Protein AF-A0A9Q0RF41-F1 (afdb_monomer_lite)

pLDDT: mean 91.47, std 9.86, range [42.56, 98.5]

Structure (mmCIF, N/CA/C/O backbone):
data_AF-A0A9Q0RF41-F1
#
_entry.id   AF-A0A9Q0RF41-F1
#
loop_
_atom_site.group_PDB
_atom_site.id
_atom_site.type_symbol
_atom_site.label_atom_id
_atom_site.label_alt_id
_atom_site.label_comp_id
_atom_site.label_asym_id
_atom_site.label_entity_id
_atom_site.label_seq_id
_atom_site.pdbx_PDB_ins_code
_atom_site.Cartn_x
_atom_site.Cartn_y
_atom_site.Cartn_z
_atom_site.occupancy
_atom_site.B_iso_or_equiv
_atom_site.auth_seq_id
_atom_site.auth_comp_id
_atom_site.auth_asym_id
_atom_site.auth_atom_id
_atom_site.pdbx_PDB_model_num
ATOM 1 N N . MET A 1 1 ? -9.495 11.364 9.165 1.00 66.75 1 MET A N 1
ATOM 2 C CA . MET A 1 1 ? -10.888 11.545 9.624 1.00 66.75 1 MET A CA 1
ATOM 3 C C . MET A 1 1 ? -11.737 10.503 8.918 1.00 66.75 1 MET A C 1
ATOM 5 O O . MET A 1 1 ? -11.556 10.341 7.718 1.00 66.75 1 MET A O 1
ATOM 9 N N . ILE A 1 2 ? -12.581 9.771 9.641 1.00 74.50 2 ILE A N 1
ATOM 10 C CA . ILE A 1 2 ? -13.512 8.779 9.086 1.00 74.50 2 ILE A CA 1
ATOM 11 C C . ILE A 1 2 ? -14.929 9.280 9.366 1.00 74.50 2 ILE A C 1
ATOM 13 O O . ILE A 1 2 ? -15.240 9.629 10.507 1.00 74.50 2 ILE A O 1
ATOM 17 N N . HIS A 1 3 ? -15.766 9.313 8.332 1.00 69.69 3 HIS A N 1
ATOM 18 C CA . HIS A 1 3 ? -17.162 9.737 8.411 1.00 69.69 3 HIS A CA 1
ATOM 19 C C . HIS A 1 3 ? -18.091 8.620 7.941 1.00 69.69 3 HIS A C 1
ATOM 21 O O . HIS A 1 3 ? -17.742 7.843 7.050 1.00 69.69 3 HIS A O 1
ATOM 27 N N . SER A 1 4 ? -19.292 8.568 8.512 1.00 72.88 4 SER A N 1
ATOM 28 C CA . SER A 1 4 ? -20.389 7.772 7.963 1.00 72.88 4 SER A CA 1
ATOM 29 C C . SER A 1 4 ? -20.835 8.364 6.626 1.00 72.88 4 SER A C 1
ATOM 31 O O . SER A 1 4 ? -21.207 9.532 6.562 1.00 72.88 4 SER A O 1
ATOM 33 N N . LEU A 1 5 ? -20.866 7.560 5.559 1.00 67.19 5 LEU A N 1
ATOM 34 C CA . LEU A 1 5 ? -21.381 8.010 4.257 1.00 67.19 5 LEU A CA 1
ATOM 35 C C . LEU A 1 5 ? -22.890 8.303 4.281 1.00 67.1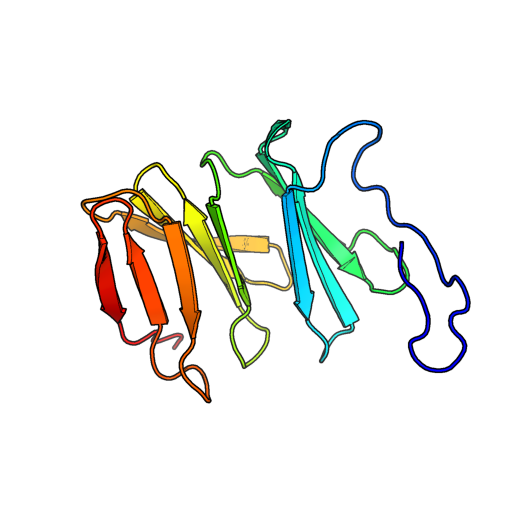9 5 LEU A C 1
ATOM 37 O O . LEU A 1 5 ? -23.371 9.074 3.460 1.00 67.19 5 LEU A O 1
ATOM 41 N N . LYS A 1 6 ? -23.644 7.689 5.206 1.00 71.69 6 LYS A N 1
ATOM 42 C CA . LYS A 1 6 ? -25.105 7.848 5.289 1.00 71.69 6 LYS A CA 1
ATOM 43 C C . LYS A 1 6 ? -25.530 9.078 6.083 1.00 71.69 6 LYS A C 1
ATOM 45 O O . LYS A 1 6 ? -26.496 9.727 5.705 1.00 71.69 6 LYS A O 1
ATOM 50 N N . SER A 1 7 ? -24.844 9.366 7.187 1.00 78.94 7 SER A N 1
ATOM 51 C CA . SER A 1 7 ? -25.209 10.462 8.096 1.00 78.94 7 SER A CA 1
ATOM 52 C C . SER A 1 7 ? -24.261 11.659 8.011 1.00 78.94 7 SER A C 1
ATOM 54 O O . SER A 1 7 ? -24.578 12.721 8.532 1.00 78.94 7 SER A O 1
ATOM 56 N N . GLY A 1 8 ? -23.089 11.510 7.382 1.00 80.81 8 GLY A N 1
ATOM 57 C CA . GLY A 1 8 ? -22.018 12.513 7.413 1.00 80.81 8 GLY A CA 1
ATOM 58 C C . GLY A 1 8 ? -21.350 12.649 8.786 1.00 80.81 8 GLY A C 1
ATOM 59 O O . GLY A 1 8 ? -20.401 13.421 8.945 1.00 80.81 8 GLY A O 1
ATOM 60 N N . GLU A 1 9 ? -21.816 11.890 9.780 1.00 88.50 9 GLU A N 1
ATOM 61 C CA . GLU A 1 9 ? -21.336 11.984 11.148 1.00 88.50 9 GLU A CA 1
ATOM 62 C C . GLU A 1 9 ? -19.864 11.613 11.221 1.00 88.50 9 GLU A C 1
ATOM 64 O O . GLU A 1 9 ? -19.405 10.614 10.654 1.00 88.50 9 GLU A O 1
ATOM 69 N N . TYR A 1 10 ? -19.131 12.450 11.945 1.00 86.81 10 TYR A N 1
ATOM 70 C CA . TYR A 1 10 ? -17.778 12.145 12.348 1.00 86.81 10 TYR A CA 1
ATOM 71 C C . TYR A 1 10 ? -17.789 10.898 13.230 1.00 86.81 10 TYR A C 1
ATOM 73 O O . TYR A 1 10 ? -18.450 10.870 14.266 1.00 86.81 10 TYR A O 1
ATOM 81 N N . LEU A 1 11 ? -17.026 9.886 12.827 1.00 84.88 11 LEU A N 1
ATOM 82 C CA . LEU A 1 11 ? -16.825 8.694 13.641 1.00 84.88 11 LEU A CA 1
ATOM 83 C C . LEU A 1 11 ? -15.580 8.862 14.506 1.00 84.88 11 LEU A C 1
ATOM 85 O O . LEU A 1 11 ? -15.649 8.776 15.730 1.00 84.88 11 LEU A O 1
ATOM 89 N N . ARG A 1 12 ? -14.425 9.081 13.862 1.00 88.06 12 ARG A N 1
ATOM 90 C CA . ARG A 1 12 ? -13.129 9.212 14.543 1.00 88.06 12 ARG A CA 1
ATOM 91 C C . ARG A 1 12 ? -12.008 9.713 13.641 1.00 88.06 12 ARG A C 1
ATOM 93 O O . ARG A 1 12 ? -12.122 9.785 12.416 1.00 88.06 12 ARG A O 1
ATOM 100 N N . SER A 1 13 ? -10.874 9.988 14.272 1.00 91.12 13 SER A N 1
ATOM 101 C CA . SER A 1 13 ? -9.589 10.247 13.636 1.00 91.12 13 SER A CA 1
ATOM 102 C C . SE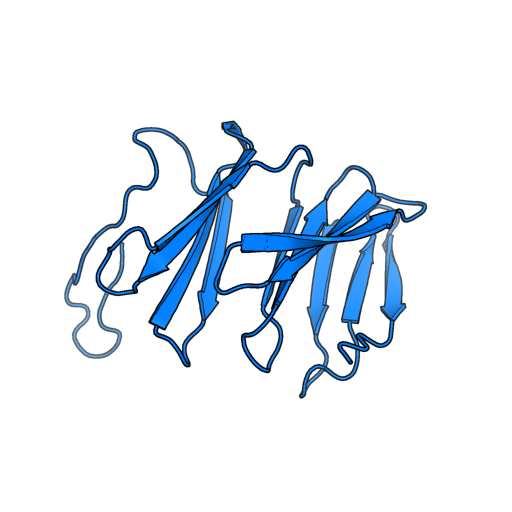R A 1 13 ? -8.552 9.272 14.177 1.00 91.12 13 SER A C 1
ATOM 104 O O . SER A 1 13 ? -8.558 8.961 15.364 1.00 91.12 13 SER A O 1
ATOM 106 N N . ILE A 1 14 ? -7.672 8.798 13.299 1.00 93.44 14 ILE A N 1
ATOM 107 C CA . ILE A 1 14 ? -6.532 7.953 13.650 1.00 93.44 14 ILE A CA 1
ATOM 108 C C . ILE A 1 14 ? -5.278 8.757 13.332 1.00 93.44 14 ILE A C 1
ATOM 110 O O . ILE A 1 14 ? -5.172 9.335 12.249 1.00 93.44 14 ILE A O 1
ATOM 114 N N . TYR A 1 15 ? -4.352 8.802 14.285 1.00 92.12 15 TYR A N 1
ATOM 115 C CA . TYR A 1 15 ? -3.105 9.551 14.183 1.00 92.12 15 TYR A CA 1
ATOM 116 C C . TYR A 1 15 ? -1.936 8.591 14.427 1.00 92.12 15 TYR A C 1
ATOM 118 O O . TYR A 1 15 ? -1.541 8.414 15.578 1.00 92.12 15 TYR A O 1
ATOM 126 N N . PRO A 1 16 ? -1.380 7.949 13.379 1.00 93.19 16 PRO A N 1
ATOM 127 C CA . PRO A 1 16 ? -0.274 7.003 13.549 1.00 93.19 16 PRO A CA 1
ATOM 128 C C . PRO A 1 16 ? 0.944 7.632 14.225 1.00 93.19 16 PRO A C 1
ATOM 130 O O . PRO A 1 16 ? 1.561 7.039 15.107 1.00 93.19 16 PRO A O 1
ATOM 133 N N . LYS A 1 17 ? 1.265 8.868 13.826 1.00 93.25 17 LYS A N 1
ATOM 134 C CA . LYS A 1 17 ? 2.247 9.739 14.473 1.00 93.25 17 LYS A CA 1
ATOM 135 C C . LYS A 1 17 ? 1.821 11.198 14.331 1.00 93.25 17 LYS A C 1
ATOM 137 O O . LYS A 1 17 ? 1.342 11.614 13.277 1.00 93.25 17 LYS A O 1
ATOM 142 N N . ASN A 1 18 ? 2.043 11.985 15.381 1.00 89.75 18 ASN A N 1
ATOM 143 C CA . ASN A 1 18 ? 1.740 13.416 15.380 1.00 89.75 18 ASN A CA 1
ATOM 144 C C . ASN A 1 18 ? 2.644 14.168 14.394 1.00 89.75 18 ASN A C 1
ATOM 146 O O . ASN A 1 18 ? 3.850 13.931 14.353 1.00 89.75 18 ASN A O 1
ATOM 150 N N . ASN A 1 19 ? 2.066 15.111 13.644 1.00 88.50 19 ASN A N 1
ATOM 151 C CA . ASN A 1 19 ? 2.770 15.997 12.706 1.00 88.50 19 ASN A CA 1
ATOM 152 C C . ASN A 1 19 ? 3.570 15.285 11.597 1.00 88.50 19 ASN A C 1
ATOM 154 O O . ASN A 1 19 ? 4.506 15.865 11.042 1.00 88.50 19 ASN A O 1
ATOM 158 N N . ILE A 1 20 ? 3.210 14.046 11.254 1.00 93.06 20 ILE A N 1
ATOM 159 C CA . ILE A 1 20 ? 3.766 13.347 10.094 1.00 93.06 20 ILE A CA 1
ATOM 160 C C . ILE A 1 20 ? 2.643 13.102 9.079 1.00 93.06 20 ILE A C 1
ATOM 162 O O . ILE A 1 20 ? 1.640 12.484 9.439 1.00 93.06 20 ILE A O 1
ATOM 166 N N . PRO A 1 21 ? 2.781 13.579 7.828 1.00 92.50 21 PRO A N 1
ATOM 167 C CA . PRO A 1 21 ? 1.793 13.330 6.787 1.00 92.50 21 PRO A CA 1
ATOM 168 C C . PRO A 1 21 ? 1.642 11.839 6.483 1.00 92.50 21 PRO A C 1
ATOM 170 O O . PRO A 1 21 ? 2.632 11.120 6.343 1.00 92.50 21 PRO A O 1
ATOM 173 N N . ILE A 1 22 ? 0.394 11.406 6.324 1.00 95.31 22 ILE A N 1
ATOM 174 C CA . ILE A 1 22 ? 0.060 10.114 5.728 1.00 95.31 22 ILE A CA 1
ATOM 175 C C . ILE A 1 22 ? 0.049 10.322 4.213 1.00 95.31 22 ILE A C 1
ATOM 177 O O . ILE A 1 22 ? -0.709 11.158 3.723 1.00 95.31 22 ILE A O 1
ATOM 181 N N . THR A 1 23 ? 0.891 9.601 3.477 1.00 95.25 23 THR A N 1
ATOM 182 C CA . THR A 1 23 ? 1.043 9.778 2.022 1.00 95.25 23 THR A CA 1
ATOM 183 C C . THR A 1 23 ? 0.299 8.719 1.217 1.00 95.25 23 THR A C 1
ATOM 185 O O . THR A 1 23 ? -0.098 8.986 0.088 1.00 95.25 23 THR A O 1
ATOM 188 N N . ASN A 1 24 ? 0.037 7.545 1.799 1.00 95.69 24 ASN A N 1
ATOM 189 C CA . ASN A 1 24 ? -0.825 6.521 1.208 1.00 95.69 24 ASN A CA 1
ATOM 190 C C . ASN A 1 24 ? -1.760 5.911 2.258 1.00 95.69 24 ASN A C 1
ATOM 192 O O . ASN A 1 24 ? -1.370 5.714 3.409 1.00 95.69 24 ASN A O 1
ATOM 196 N N . VAL A 1 25 ? -2.986 5.591 1.834 1.00 96.75 25 VAL A N 1
ATOM 197 C CA . VAL A 1 25 ? -4.005 4.904 2.642 1.00 96.75 25 VAL A CA 1
ATOM 198 C C . VAL A 1 25 ? -4.663 3.813 1.809 1.00 96.75 25 VAL A C 1
ATOM 200 O O . VAL A 1 25 ? -5.089 4.081 0.685 1.00 96.75 25 VAL A O 1
ATOM 203 N N . ARG A 1 26 ? -4.797 2.605 2.356 1.00 96.94 26 ARG A N 1
ATOM 204 C CA . ARG A 1 26 ? -5.604 1.527 1.771 1.00 96.94 26 ARG A CA 1
ATOM 205 C C . ARG A 1 26 ? -6.562 0.950 2.798 1.00 96.94 26 ARG A C 1
ATOM 207 O O . ARG A 1 26 ? -6.250 0.909 3.983 1.00 96.94 26 ARG A O 1
ATOM 214 N N . ILE A 1 27 ? -7.733 0.544 2.324 1.00 95.06 27 ILE A N 1
ATOM 215 C CA . ILE A 1 27 ? -8.791 -0.047 3.139 1.00 95.06 27 ILE A CA 1
ATOM 216 C C . ILE A 1 27 ? -8.950 -1.500 2.717 1.00 95.06 27 ILE A C 1
ATOM 218 O O . ILE A 1 27 ? -8.995 -1.797 1.528 1.00 95.06 27 ILE A O 1
ATOM 222 N N . CYS A 1 28 ? -9.042 -2.364 3.714 1.00 94.25 28 CYS A N 1
ATOM 223 C CA . CYS A 1 28 ? -9.276 -3.794 3.617 1.00 94.25 28 CYS A CA 1
ATOM 224 C C . CYS A 1 28 ? -10.668 -4.040 4.228 1.00 94.25 28 CYS A C 1
ATOM 226 O O . CYS A 1 28 ? -10.815 -4.097 5.456 1.00 94.25 28 CYS A O 1
ATOM 228 N N . PRO A 1 29 ? -11.735 -3.982 3.409 1.00 91.19 29 PRO A N 1
ATOM 229 C CA . PRO A 1 29 ? -13.103 -3.944 3.907 1.00 91.19 29 PRO A CA 1
ATOM 230 C C . PRO A 1 29 ? -13.568 -5.259 4.538 1.00 91.19 29 PRO A C 1
ATOM 232 O O . PRO A 1 29 ? -14.356 -5.192 5.482 1.00 91.19 29 PRO A O 1
ATOM 235 N N . LYS A 1 30 ? -13.087 -6.426 4.086 1.00 93.38 30 LYS A N 1
ATOM 236 C CA . LYS A 1 30 ? -13.476 -7.738 4.639 1.00 93.38 30 LYS A CA 1
ATOM 237 C C . LYS A 1 30 ? -13.180 -7.834 6.133 1.00 93.38 30 LYS A C 1
ATOM 239 O O . LYS A 1 30 ? -13.987 -8.376 6.884 1.00 93.38 30 LYS A O 1
ATOM 244 N N . PHE A 1 31 ? -12.051 -7.271 6.561 1.00 89.81 31 PHE A N 1
ATOM 245 C CA . PHE A 1 31 ? -11.606 -7.294 7.958 1.00 89.81 31 PHE A CA 1
ATOM 246 C C . PHE A 1 31 ? -11.743 -5.940 8.666 1.00 89.81 31 PHE A C 1
ATOM 248 O O . PHE A 1 31 ? -11.519 -5.836 9.872 1.00 89.81 31 PHE A O 1
ATOM 255 N N . GLY A 1 32 ? -12.136 -4.893 7.936 1.00 93.44 32 GLY A N 1
ATOM 256 C CA . GLY A 1 32 ? -12.210 -3.537 8.464 1.00 93.44 32 GLY A CA 1
ATOM 257 C C . GLY A 1 32 ? -10.835 -3.015 8.865 1.00 93.44 32 GLY A C 1
ATOM 258 O O . GLY A 1 32 ? -10.698 -2.420 9.931 1.00 93.44 32 GLY A O 1
ATOM 259 N N . TYR A 1 33 ? -9.810 -3.258 8.050 1.00 96.00 33 TYR A N 1
ATOM 260 C CA . TYR A 1 33 ? -8.457 -2.771 8.303 1.00 96.00 33 TYR A CA 1
ATOM 261 C C . TYR A 1 33 ? -8.115 -1.550 7.453 1.00 96.00 33 TYR A C 1
ATOM 263 O O . TYR A 1 33 ? -8.653 -1.327 6.368 1.00 96.00 33 TYR A O 1
ATOM 271 N N . ILE A 1 34 ? -7.184 -0.754 7.966 1.00 97.50 34 ILE A N 1
ATOM 272 C CA . ILE A 1 34 ? -6.643 0.439 7.330 1.00 97.50 34 ILE A CA 1
ATOM 273 C C . ILE A 1 34 ? -5.124 0.311 7.326 1.00 97.50 34 ILE A C 1
ATOM 275 O O . ILE A 1 34 ? -4.506 0.270 8.389 1.00 97.50 34 ILE A O 1
ATOM 279 N N . VAL A 1 35 ? -4.519 0.314 6.142 1.00 98.12 35 VAL A N 1
ATOM 280 C CA . VAL A 1 35 ? -3.070 0.450 5.984 1.00 98.12 35 VAL A CA 1
ATOM 281 C C . VAL A 1 35 ? -2.741 1.909 5.708 1.00 98.12 35 VAL A C 1
ATOM 283 O O . VAL A 1 35 ? -3.349 2.531 4.838 1.00 98.12 35 VAL A O 1
ATOM 286 N N . MET A 1 36 ? -1.774 2.463 6.433 1.00 97.88 36 MET A N 1
ATOM 287 C CA . MET A 1 36 ? -1.281 3.826 6.241 1.00 97.88 36 MET A CA 1
ATOM 288 C C . MET A 1 36 ? 0.232 3.829 6.082 1.00 97.88 36 MET A C 1
ATOM 290 O O . MET A 1 36 ? 0.935 3.167 6.843 1.00 97.88 36 MET A O 1
ATOM 294 N N . PHE A 1 37 ? 0.724 4.624 5.136 1.00 97.75 37 PHE A N 1
ATOM 295 C CA . PHE A 1 37 ? 2.150 4.863 4.944 1.00 97.75 37 PHE A CA 1
ATOM 296 C C . PHE A 1 37 ? 2.514 6.309 5.262 1.00 97.75 37 PHE A C 1
ATOM 298 O O . PHE A 1 37 ? 1.855 7.245 4.799 1.00 97.75 37 PHE A O 1
ATOM 305 N N . LEU A 1 38 ? 3.576 6.478 6.044 1.00 96.69 38 LEU A N 1
ATOM 306 C CA . LEU A 1 38 ? 4.149 7.764 6.421 1.00 96.69 38 LEU A CA 1
ATOM 307 C C . LEU A 1 38 ? 5.554 7.868 5.819 1.00 96.69 38 LEU A C 1
ATOM 309 O O . LEU A 1 38 ? 6.524 7.389 6.404 1.00 96.69 38 LEU A O 1
ATOM 313 N N . GLU A 1 39 ? 5.672 8.533 4.668 1.00 94.12 39 GLU A N 1
ATOM 314 C CA . GLU A 1 39 ? 6.922 8.605 3.892 1.00 94.12 39 GLU A CA 1
ATOM 315 C C . GLU A 1 39 ? 8.106 9.172 4.689 1.00 94.12 39 GLU A C 1
ATOM 317 O O . GLU A 1 39 ? 9.205 8.629 4.642 1.00 94.12 39 GLU A O 1
ATOM 322 N N . LYS A 1 40 ? 7.895 10.228 5.483 1.00 93.00 40 LYS A N 1
ATOM 323 C CA . LYS A 1 40 ? 8.982 10.869 6.249 1.00 93.00 40 LYS A CA 1
ATOM 324 C C . LYS A 1 40 ? 9.649 9.926 7.262 1.00 93.00 40 LYS A C 1
ATOM 326 O O . LYS A 1 40 ? 10.821 10.102 7.569 1.00 93.00 40 LYS A O 1
ATOM 331 N N . ASP A 1 41 ? 8.896 8.969 7.800 1.00 93.06 41 ASP A N 1
ATOM 332 C CA . ASP A 1 41 ? 9.359 7.993 8.800 1.00 93.06 41 ASP A CA 1
ATOM 333 C C . ASP A 1 41 ? 9.546 6.594 8.196 1.00 93.06 41 ASP A C 1
ATOM 335 O O . ASP A 1 41 ? 9.883 5.660 8.919 1.00 93.06 41 ASP A O 1
ATOM 339 N N . GLN A 1 42 ? 9.287 6.457 6.890 1.00 94.50 42 GLN A N 1
ATOM 340 C CA . GLN A 1 42 ? 9.292 5.202 6.146 1.00 94.50 42 GLN A CA 1
ATOM 341 C C . GLN A 1 42 ? 8.545 4.079 6.882 1.00 94.50 42 GLN A C 1
ATOM 343 O O . GLN A 1 42 ? 9.024 2.953 6.999 1.00 94.50 42 GLN A O 1
ATOM 348 N N . SER A 1 43 ? 7.370 4.391 7.433 1.00 96.50 43 SER A N 1
ATOM 349 C CA . SER A 1 43 ? 6.619 3.461 8.278 1.00 96.50 43 SER A CA 1
ATOM 350 C C . SER A 1 43 ? 5.256 3.099 7.707 1.00 96.50 43 SER A C 1
ATOM 352 O O . SER A 1 43 ? 4.501 3.953 7.241 1.00 96.50 43 SER A O 1
ATOM 354 N N . LEU A 1 44 ? 4.950 1.804 7.786 1.00 97.94 44 LEU A N 1
ATOM 355 C CA . LEU A 1 44 ? 3.652 1.209 7.503 1.00 97.94 44 LEU A CA 1
ATOM 356 C C . LEU A 1 44 ? 2.935 0.920 8.815 1.00 97.94 44 LEU A C 1
ATOM 358 O O . LEU A 1 44 ? 3.522 0.360 9.742 1.00 97.94 44 LEU A O 1
ATOM 362 N N . PHE A 1 45 ? 1.658 1.264 8.876 1.00 98.38 45 PHE A N 1
ATOM 363 C CA . PHE A 1 45 ? 0.792 0.961 10.005 1.00 98.38 45 PHE A CA 1
ATOM 364 C C . PHE A 1 45 ? -0.457 0.241 9.528 1.00 98.38 45 PHE A C 1
ATOM 366 O O . PHE A 1 45 ? -1.073 0.677 8.559 1.00 98.38 45 PHE A O 1
ATOM 373 N N . LEU A 1 46 ? -0.852 -0.800 10.253 1.00 98.50 46 LEU A N 1
ATOM 374 C CA . LEU A 1 46 ? -2.126 -1.487 10.110 1.00 98.50 46 LEU A CA 1
ATOM 375 C C . LEU A 1 46 ? -2.984 -1.157 11.326 1.00 98.50 46 LEU A C 1
ATOM 377 O O . LEU A 1 46 ? -2.618 -1.476 12.458 1.00 98.50 46 LEU A O 1
ATOM 381 N N . TYR A 1 47 ? -4.122 -0.526 11.085 1.00 98.19 47 TYR A N 1
ATOM 382 C CA . TYR A 1 47 ? -5.111 -0.203 12.101 1.00 98.19 47 TYR A CA 1
ATOM 383 C C . TYR A 1 47 ? -6.413 -0.952 11.849 1.00 98.19 47 TYR A C 1
ATOM 385 O O . TYR A 1 47 ? -6.799 -1.155 10.699 1.00 98.19 47 TYR A O 1
ATOM 393 N N . SER A 1 48 ? -7.141 -1.276 12.914 1.00 95.69 48 SER A N 1
ATOM 394 C CA . SER A 1 48 ? -8.566 -1.577 12.798 1.00 95.69 48 SER A CA 1
ATOM 395 C C . SER A 1 48 ? -9.333 -0.301 12.423 1.00 95.69 48 SER A C 1
ATOM 397 O O . SER A 1 48 ? -8.931 0.816 12.763 1.00 95.69 48 SER A O 1
ATOM 399 N N . ILE A 1 49 ? -10.491 -0.436 11.775 1.00 91.38 49 ILE A N 1
ATOM 400 C CA . ILE A 1 49 ? -11.411 0.682 11.510 1.00 91.38 49 ILE A CA 1
ATOM 401 C C . ILE A 1 49 ? -11.891 1.326 12.824 1.00 91.38 49 ILE A C 1
ATOM 403 O O . ILE A 1 49 ? -12.202 2.517 12.869 1.00 91.38 49 ILE A O 1
ATOM 407 N N . ASN A 1 50 ? -11.868 0.555 13.917 1.00 91.19 50 ASN A N 1
ATOM 408 C CA . ASN A 1 50 ? -12.144 1.009 15.277 1.00 91.19 50 ASN A CA 1
ATOM 409 C C . ASN A 1 50 ? -10.965 1.760 15.915 1.00 91.19 50 ASN A C 1
ATOM 411 O O . ASN A 1 50 ? -11.097 2.230 17.038 1.00 91.19 50 ASN A O 1
ATOM 415 N N . GLY A 1 51 ? -9.853 1.945 15.200 1.00 93.25 51 GLY A N 1
ATOM 416 C CA . GLY A 1 51 ? -8.709 2.771 15.585 1.00 93.25 51 GLY A CA 1
ATOM 417 C C . GLY A 1 51 ? -7.656 2.093 16.454 1.00 93.25 51 GLY A C 1
ATOM 418 O O . GLY A 1 51 ? -6.794 2.796 16.978 1.00 93.25 51 GLY A O 1
ATOM 419 N N . ASP A 1 52 ? -7.689 0.770 16.580 1.00 95.94 52 ASP A N 1
ATOM 420 C CA . ASP A 1 52 ? -6.657 0.013 17.288 1.00 95.94 52 ASP A CA 1
ATOM 421 C C . ASP A 1 52 ? -5.453 -0.197 16.377 1.00 95.94 52 ASP A C 1
ATOM 423 O O . ASP A 1 52 ? -5.614 -0.585 15.220 1.00 95.94 52 ASP A O 1
ATOM 427 N N . LEU A 1 53 ? -4.245 0.044 16.887 1.00 97.88 53 LEU A N 1
ATOM 428 C CA . LEU A 1 53 ? -3.023 -0.319 16.175 1.00 97.88 53 LEU A CA 1
ATOM 429 C C . LEU A 1 53 ? -2.845 -1.836 16.254 1.00 97.88 53 LEU A C 1
ATOM 431 O O . LEU A 1 53 ? -2.666 -2.373 17.345 1.00 97.88 53 LEU A O 1
ATOM 435 N N . LEU A 1 54 ? -2.864 -2.503 15.104 1.00 98.19 54 LEU A N 1
ATOM 436 C CA . LEU A 1 54 ? -2.691 -3.951 15.006 1.00 98.19 54 LEU A CA 1
ATOM 437 C C . LEU A 1 54 ? -1.225 -4.295 14.756 1.00 98.19 54 LEU A C 1
ATOM 439 O O . LEU A 1 54 ? -0.619 -5.046 15.515 1.00 98.19 54 LEU A O 1
ATOM 443 N N . HIS A 1 55 ? -0.634 -3.689 13.724 1.00 98.44 55 HIS A N 1
ATOM 444 C CA . HIS A 1 55 ? 0.748 -3.944 13.331 1.00 98.44 55 HIS A CA 1
ATOM 445 C C . HIS A 1 55 ? 1.436 -2.686 12.814 1.00 98.44 55 HIS A C 1
ATOM 447 O O . HIS A 1 55 ? 0.808 -1.736 12.344 1.00 98.44 55 HIS A O 1
ATOM 453 N N . LYS A 1 56 ? 2.766 -2.697 12.882 1.00 97.81 56 LYS A N 1
ATOM 454 C CA . LYS A 1 56 ? 3.625 -1.672 12.303 1.00 97.81 56 LYS A CA 1
ATOM 455 C C . LYS A 1 56 ? 4.848 -2.337 11.688 1.00 97.81 56 LYS A C 1
ATOM 457 O O . LYS A 1 56 ? 5.433 -3.218 12.311 1.00 97.81 56 LYS A O 1
ATOM 462 N N . ASN A 1 57 ? 5.271 -1.850 10.528 1.00 97.19 57 ASN A N 1
ATOM 463 C CA . ASN A 1 57 ? 6.566 -2.181 9.950 1.00 97.19 57 ASN A CA 1
ATOM 464 C C . ASN A 1 57 ? 7.287 -0.911 9.462 1.00 97.19 57 ASN A C 1
ATOM 466 O O . ASN A 1 57 ? 6.681 0.156 9.335 1.00 97.19 57 ASN A O 1
ATOM 470 N N . PHE A 1 58 ? 8.587 -1.018 9.223 1.00 95.75 58 PHE A N 1
ATOM 471 C CA . PHE A 1 58 ? 9.402 0.002 8.585 1.00 95.75 58 PHE A CA 1
ATOM 472 C C . PHE A 1 58 ? 9.887 -0.527 7.242 1.00 95.75 58 PHE A C 1
ATOM 474 O O . PHE A 1 58 ? 10.316 -1.672 7.130 1.00 95.75 58 PHE A O 1
ATOM 481 N N . VAL A 1 59 ? 9.820 0.325 6.232 1.00 94.25 59 VAL A N 1
ATOM 482 C CA . VAL A 1 59 ? 10.361 0.062 4.901 1.00 94.25 59 VAL A CA 1
ATOM 483 C C . VAL A 1 59 ? 11.574 0.956 4.678 1.00 94.25 59 VAL A C 1
ATOM 485 O O . VAL A 1 59 ? 11.814 1.900 5.426 1.00 94.25 59 VAL A O 1
ATOM 488 N N . THR A 1 60 ? 12.376 0.654 3.668 1.00 91.69 60 THR A N 1
ATOM 489 C CA . THR A 1 60 ? 13.550 1.467 3.308 1.00 91.69 60 THR A CA 1
ATOM 490 C C . THR A 1 60 ? 13.331 2.290 2.045 1.00 91.69 60 THR A C 1
ATOM 492 O O . THR A 1 60 ? 14.137 3.159 1.724 1.00 91.69 60 THR A O 1
ATOM 495 N N . ASN A 1 61 ? 12.247 2.011 1.325 1.00 90.56 61 ASN A N 1
ATOM 496 C CA . ASN A 1 61 ? 12.032 2.446 -0.044 1.00 90.56 61 ASN A CA 1
ATOM 497 C C . ASN A 1 61 ? 10.988 3.560 -0.101 1.00 90.56 61 ASN A C 1
ATOM 499 O O . ASN A 1 61 ? 9.987 3.543 0.616 1.00 90.56 61 ASN A O 1
ATOM 503 N N . LYS A 1 62 ? 11.177 4.512 -1.016 1.00 93.31 62 LYS A N 1
ATOM 504 C CA . LYS A 1 62 ? 10.234 5.616 -1.221 1.00 93.31 62 LYS A CA 1
ATOM 505 C C . LYS A 1 62 ? 9.007 5.134 -2.003 1.00 93.31 62 LYS A C 1
ATOM 507 O O . LYS A 1 62 ? 8.953 5.253 -3.230 1.00 93.31 62 LYS A O 1
ATOM 512 N N . ILE A 1 63 ? 8.028 4.590 -1.281 1.00 96.81 63 ILE A N 1
ATOM 513 C CA . ILE A 1 63 ? 6.786 4.053 -1.853 1.00 96.81 63 ILE A CA 1
ATOM 514 C C . ILE A 1 63 ? 6.019 5.161 -2.587 1.00 96.81 63 ILE A C 1
ATOM 516 O O . ILE A 1 63 ? 5.629 6.165 -1.992 1.00 96.81 63 ILE A O 1
ATOM 520 N N . GLN A 1 64 ? 5.779 4.946 -3.881 1.00 96.75 64 GLN A N 1
ATOM 521 C CA . GLN A 1 64 ? 4.940 5.795 -4.731 1.00 96.75 64 GLN A CA 1
ATOM 522 C C . GLN A 1 64 ? 3.514 5.257 -4.835 1.00 96.75 64 GLN A C 1
ATOM 524 O O . GLN A 1 64 ? 2.561 6.028 -4.911 1.00 96.75 64 GLN A O 1
ATOM 529 N N . SER A 1 65 ? 3.358 3.933 -4.812 1.00 96.81 65 SER A N 1
ATOM 530 C CA . SER A 1 65 ? 2.061 3.285 -4.954 1.00 96.81 65 SER A CA 1
ATOM 531 C C . SER A 1 65 ? 1.927 2.089 -4.025 1.00 96.81 65 SER A C 1
ATOM 533 O O . SER A 1 65 ? 2.897 1.406 -3.712 1.00 96.81 65 SER A O 1
ATOM 535 N N . MET A 1 66 ? 0.703 1.841 -3.585 1.00 97.50 66 MET A N 1
ATOM 536 C CA . MET A 1 66 ? 0.339 0.758 -2.683 1.00 97.50 66 MET A CA 1
ATOM 537 C C . MET A 1 66 ? -0.982 0.167 -3.161 1.00 97.50 66 MET A C 1
ATOM 539 O O . MET A 1 66 ? -1.863 0.929 -3.548 1.00 97.50 66 MET A O 1
ATOM 543 N N . ILE A 1 67 ? -1.165 -1.145 -3.127 1.00 96.38 67 ILE A N 1
ATOM 544 C CA . ILE A 1 67 ? -2.448 -1.807 -3.405 1.00 96.38 67 ILE A CA 1
ATOM 545 C C . ILE A 1 67 ? -2.610 -3.026 -2.496 1.00 96.38 67 ILE A C 1
ATOM 547 O O . ILE A 1 67 ? -1.627 -3.548 -1.978 1.00 96.38 67 ILE A O 1
ATOM 551 N N . ILE A 1 68 ? -3.854 -3.445 -2.285 1.00 95.31 68 ILE A N 1
ATOM 552 C CA . ILE A 1 68 ? -4.204 -4.667 -1.556 1.00 95.31 68 ILE A CA 1
ATOM 553 C C . ILE A 1 68 ? -4.758 -5.657 -2.582 1.00 95.31 68 ILE A C 1
ATOM 555 O O . ILE A 1 68 ? -5.446 -5.229 -3.510 1.00 95.31 68 ILE A O 1
ATOM 559 N N . SER A 1 69 ? -4.408 -6.936 -2.454 1.00 92.12 69 SER A N 1
ATOM 560 C CA . SER A 1 69 ? -4.944 -8.007 -3.299 1.00 92.12 69 SER A CA 1
ATOM 561 C C . SER A 1 69 ? -6.446 -8.206 -3.090 1.00 92.12 69 SER A C 1
ATOM 563 O O . SER A 1 69 ? -6.978 -7.923 -2.018 1.00 92.12 69 SER A O 1
ATOM 565 N N . ASP A 1 70 ? -7.134 -8.725 -4.107 1.00 89.75 70 ASP A N 1
ATOM 566 C CA . ASP A 1 70 ? -8.592 -8.918 -4.079 1.00 89.75 70 ASP A CA 1
ATOM 567 C C . ASP A 1 70 ? -9.061 -9.886 -2.972 1.00 89.75 70 ASP A C 1
ATOM 569 O O . ASP A 1 70 ? -10.186 -9.774 -2.489 1.00 89.75 70 ASP A O 1
ATOM 573 N N . ASP A 1 71 ? -8.210 -10.827 -2.549 1.00 91.06 71 ASP A N 1
ATOM 574 C CA . ASP A 1 71 ? -8.476 -11.741 -1.426 1.00 91.06 71 ASP A CA 1
ATOM 575 C C . ASP A 1 71 ? -8.241 -11.114 -0.038 1.00 91.06 71 ASP A C 1
ATOM 577 O O . ASP A 1 71 ? -8.642 -11.693 0.980 1.00 91.06 71 ASP A O 1
ATOM 581 N N . GL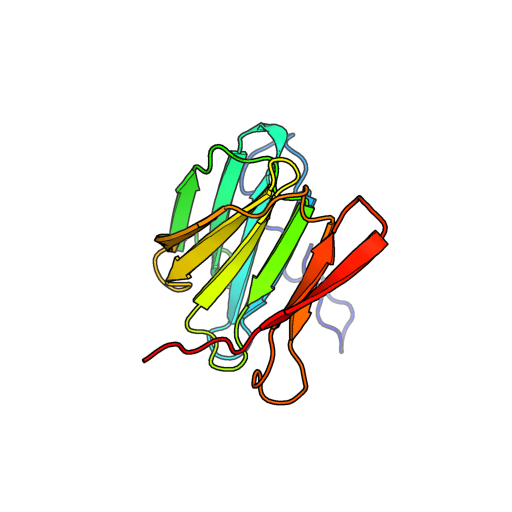U A 1 72 ? -7.663 -9.909 -0.013 1.00 93.12 72 GLU A N 1
ATOM 582 C CA . GLU A 1 72 ? -7.252 -9.148 1.164 1.00 93.12 72 GLU A CA 1
ATOM 583 C C . GLU A 1 72 ? -6.225 -9.873 2.050 1.00 93.12 72 GLU A C 1
ATOM 585 O O . GLU A 1 72 ? -6.196 -9.682 3.265 1.00 93.12 72 GLU A O 1
ATOM 590 N N . GLU A 1 73 ? -5.351 -10.682 1.449 1.00 93.56 73 GLU A N 1
ATOM 591 C CA . GLU A 1 73 ? -4.261 -11.367 2.159 1.00 93.56 73 GLU A CA 1
ATOM 592 C C . GLU A 1 73 ? -2.900 -10.679 1.975 1.00 93.56 73 GLU A C 1
ATOM 594 O O . GLU A 1 73 ? -2.002 -10.826 2.814 1.00 93.56 73 GLU A O 1
ATOM 599 N N . TYR A 1 74 ? -2.750 -9.867 0.924 1.00 94.31 74 TYR A N 1
ATOM 600 C CA . TYR A 1 74 ? -1.472 -9.286 0.533 1.00 94.31 74 TYR A CA 1
ATOM 601 C C . TYR A 1 74 ? -1.526 -7.771 0.360 1.00 94.31 74 TYR A C 1
ATOM 603 O O . TYR A 1 74 ? -2.484 -7.195 -0.158 1.00 94.31 74 TYR A O 1
ATOM 611 N N . LEU A 1 75 ? -0.435 -7.123 0.759 1.00 96.62 75 LEU A N 1
ATOM 612 C CA . LEU A 1 75 ? -0.139 -5.728 0.461 1.00 96.62 75 LEU A CA 1
ATOM 613 C C . LEU A 1 75 ? 1.021 -5.684 -0.532 1.00 96.62 75 LEU A C 1
ATOM 615 O O . LEU A 1 75 ? 2.067 -6.281 -0.285 1.00 96.62 75 LEU A O 1
ATOM 619 N N . ILE A 1 76 ? 0.858 -4.932 -1.616 1.00 96.06 76 ILE A N 1
ATOM 620 C CA . ILE A 1 76 ? 1.913 -4.701 -2.603 1.00 96.06 76 ILE A CA 1
ATOM 621 C C . ILE A 1 76 ? 2.270 -3.224 -2.600 1.00 96.06 76 ILE A C 1
ATOM 623 O O . ILE A 1 76 ? 1.388 -2.361 -2.635 1.00 96.06 76 ILE A O 1
ATOM 627 N N . THR A 1 77 ? 3.563 -2.925 -2.590 1.00 97.44 77 THR A N 1
ATOM 628 C CA . THR A 1 77 ? 4.070 -1.556 -2.678 1.00 97.44 77 THR A CA 1
ATOM 629 C C . THR A 1 77 ? 5.051 -1.423 -3.827 1.00 97.44 77 THR A C 1
ATOM 631 O O . THR A 1 77 ? 5.904 -2.284 -4.010 1.00 97.44 77 THR A O 1
ATOM 634 N N . GLY A 1 78 ? 4.956 -0.327 -4.571 1.00 97.06 78 GLY A N 1
ATOM 635 C CA . GLY A 1 78 ? 5.877 0.028 -5.641 1.00 97.06 78 GLY A CA 1
ATOM 636 C C . GLY A 1 78 ? 6.599 1.321 -5.297 1.00 97.06 78 GLY A C 1
ATOM 637 O O . GLY A 1 78 ? 5.958 2.315 -4.937 1.00 97.06 78 GLY A O 1
ATOM 638 N N . ALA A 1 79 ? 7.923 1.306 -5.391 1.00 97.00 79 ALA A N 1
ATOM 639 C CA . ALA A 1 79 ? 8.774 2.414 -4.990 1.00 97.00 79 ALA A CA 1
ATOM 640 C C . ALA A 1 79 ? 9.541 3.043 -6.162 1.00 97.00 79 ALA A C 1
ATOM 642 O O . ALA A 1 79 ? 9.751 2.441 -7.216 1.00 97.00 79 ALA A O 1
ATOM 643 N N . SER A 1 80 ? 9.974 4.293 -5.969 1.00 96.75 80 SER A N 1
ATOM 644 C CA . SER A 1 80 ? 10.708 5.050 -6.992 1.00 96.75 80 SER A CA 1
ATOM 645 C C . SER A 1 80 ? 12.127 4.536 -7.254 1.00 96.75 80 SER A C 1
ATOM 647 O O . SER A 1 80 ? 12.750 4.974 -8.210 1.00 96.75 80 SER A O 1
ATOM 649 N N . ASP A 1 81 ? 12.641 3.648 -6.406 1.00 95.88 81 ASP A N 1
ATOM 650 C CA . ASP A 1 81 ? 13.937 2.967 -6.536 1.00 95.88 81 ASP A CA 1
ATOM 651 C C . ASP A 1 81 ? 13.814 1.590 -7.213 1.00 95.88 81 ASP A C 1
ATOM 653 O O . ASP A 1 81 ? 14.665 0.720 -7.043 1.00 95.88 81 ASP A O 1
ATOM 657 N N . SER A 1 82 ? 12.744 1.413 -7.990 1.00 96.31 82 SER A N 1
ATOM 658 C CA . SER A 1 82 ? 12.465 0.230 -8.809 1.00 96.31 82 SER A CA 1
ATOM 659 C C . SER A 1 82 ? 12.144 -1.039 -8.019 1.00 96.31 82 SER A C 1
ATOM 661 O O . SER A 1 82 ? 12.103 -2.124 -8.598 1.00 96.31 82 SER A O 1
ATOM 663 N N . VAL A 1 83 ? 11.893 -0.926 -6.712 1.00 96.31 83 VAL A N 1
ATOM 664 C CA . VAL A 1 83 ? 11.543 -2.075 -5.874 1.00 96.31 83 VAL A CA 1
ATOM 665 C C . VAL A 1 83 ? 10.027 -2.219 -5.763 1.00 96.31 83 VAL A C 1
ATOM 667 O O . VAL A 1 83 ? 9.322 -1.308 -5.317 1.00 96.31 83 VAL A O 1
ATOM 670 N N . LEU A 1 84 ? 9.534 -3.398 -6.135 1.00 96.44 84 LEU A N 1
ATOM 671 C CA . LEU A 1 84 ? 8.203 -3.887 -5.801 1.00 96.44 84 LEU A CA 1
ATOM 672 C C . LEU A 1 84 ? 8.323 -4.814 -4.592 1.00 96.44 84 LEU A C 1
ATOM 674 O O . LEU A 1 84 ? 9.094 -5.767 -4.625 1.00 96.44 84 LEU A O 1
ATOM 678 N N . GLN A 1 85 ? 7.577 -4.545 -3.525 1.00 95.56 85 GLN A N 1
ATOM 679 C CA . GLN A 1 85 ? 7.593 -5.362 -2.310 1.00 95.56 85 GLN A CA 1
ATOM 680 C C . GLN A 1 85 ? 6.225 -5.978 -2.063 1.00 95.56 85 GLN A C 1
ATOM 682 O O . GLN A 1 85 ? 5.194 -5.329 -2.266 1.00 95.56 85 GLN A O 1
ATOM 687 N N . LEU A 1 86 ? 6.246 -7.219 -1.593 1.00 95.56 86 LEU A N 1
ATOM 688 C CA . LEU A 1 86 ? 5.082 -7.999 -1.221 1.00 95.56 86 LEU A CA 1
ATOM 689 C C . LEU A 1 86 ? 5.104 -8.259 0.286 1.00 95.56 86 LEU A C 1
ATOM 691 O O . LEU A 1 86 ? 6.107 -8.725 0.824 1.00 95.56 86 LEU A O 1
ATOM 695 N N . PHE A 1 87 ? 3.986 -8.003 0.960 1.00 96.88 87 PHE A N 1
ATOM 696 C CA . PHE A 1 87 ? 3.809 -8.258 2.386 1.00 96.88 87 PHE A CA 1
ATOM 697 C C . PHE A 1 87 ? 2.559 -9.096 2.642 1.00 96.88 87 PHE A C 1
ATOM 699 O O . PHE A 1 87 ? 1.552 -8.939 1.948 1.00 96.88 87 PHE A O 1
ATOM 706 N N . HIS A 1 88 ? 2.584 -9.900 3.705 1.00 97.19 88 HIS A N 1
ATOM 707 C CA . HIS A 1 88 ? 1.350 -10.388 4.319 1.00 97.19 88 HIS A CA 1
ATOM 708 C C . HIS A 1 88 ? 0.612 -9.189 4.911 1.00 97.19 88 HIS A C 1
ATOM 710 O O . HIS A 1 88 ? 1.172 -8.462 5.736 1.00 97.19 88 HIS A O 1
ATOM 716 N N . LEU A 1 89 ? -0.639 -8.975 4.506 1.00 97.19 89 LEU A N 1
ATOM 717 C CA . LEU A 1 89 ? -1.416 -7.813 4.931 1.00 97.19 89 LEU A CA 1
ATOM 718 C C . LEU A 1 89 ? -1.625 -7.804 6.448 1.00 97.19 89 LEU A C 1
ATOM 720 O O . LEU A 1 89 ? -1.408 -6.783 7.098 1.00 97.19 89 LEU A O 1
ATOM 724 N N . HIS A 1 90 ? -2.006 -8.956 7.004 1.00 96.69 90 HIS A N 1
ATOM 725 C CA . HIS A 1 90 ? -2.427 -9.091 8.401 1.00 96.69 90 HIS A CA 1
ATOM 726 C C . HIS A 1 90 ? -1.316 -8.841 9.412 1.00 96.69 90 HIS A C 1
ATOM 728 O O . HIS A 1 90 ? -1.612 -8.452 10.531 1.00 96.69 90 HIS A O 1
ATOM 734 N N . SER A 1 91 ? -0.055 -9.041 9.035 1.00 97.25 91 SER A N 1
ATOM 735 C CA . SER A 1 91 ? 1.112 -8.877 9.912 1.00 97.25 91 SER A CA 1
ATOM 736 C C . SER A 1 91 ? 2.049 -7.752 9.461 1.00 97.25 91 SER A C 1
ATOM 738 O O . SER A 1 91 ? 2.978 -7.396 10.188 1.00 97.25 91 SER A O 1
ATOM 740 N N . LEU A 1 92 ? 1.835 -7.215 8.254 1.00 97.75 92 LEU A N 1
ATOM 741 C CA . LEU A 1 92 ? 2.771 -6.363 7.519 1.00 97.75 92 LEU A CA 1
ATOM 742 C C . LEU A 1 92 ? 4.173 -6.975 7.368 1.00 97.75 92 LEU A C 1
ATOM 744 O O . LEU A 1 92 ? 5.145 -6.236 7.228 1.00 97.75 92 LEU A O 1
ATOM 748 N N . THR A 1 93 ? 4.329 -8.300 7.408 1.00 96.94 93 THR A N 1
ATOM 749 C CA . THR A 1 93 ? 5.644 -8.942 7.242 1.00 96.94 93 THR A CA 1
ATOM 750 C C . THR A 1 93 ? 6.001 -9.065 5.769 1.00 96.94 93 THR A C 1
ATOM 752 O O . THR A 1 93 ? 5.183 -9.548 4.988 1.00 96.94 93 THR A O 1
ATOM 755 N N . SER A 1 94 ? 7.219 -8.658 5.401 1.00 94.88 94 SER A N 1
ATOM 756 C CA . SER A 1 94 ? 7.726 -8.797 4.031 1.00 94.88 94 SER A CA 1
ATOM 757 C C . SER A 1 94 ? 7.815 -10.272 3.660 1.00 94.88 94 SER A C 1
ATOM 759 O O . SER A 1 94 ? 8.348 -11.069 4.430 1.00 94.88 94 SER A O 1
ATOM 761 N N . ILE A 1 95 ? 7.296 -10.609 2.487 1.00 95.31 95 ILE A N 1
ATOM 762 C CA . ILE A 1 95 ? 7.345 -11.946 1.896 1.00 95.31 95 ILE A CA 1
ATOM 763 C C . ILE A 1 95 ? 8.467 -11.983 0.868 1.00 95.31 95 ILE A C 1
ATOM 765 O O . ILE A 1 95 ? 9.331 -12.849 0.937 1.00 95.31 95 ILE A O 1
ATOM 769 N N . ASP A 1 96 ? 8.447 -11.031 -0.067 1.00 92.75 96 ASP A N 1
ATOM 770 C CA . ASP A 1 96 ? 9.352 -11.022 -1.212 1.00 92.75 96 ASP A CA 1
ATOM 771 C C . ASP A 1 96 ? 9.532 -9.608 -1.781 1.00 92.75 96 ASP A C 1
ATOM 773 O O . ASP A 1 96 ? 8.751 -8.690 -1.494 1.00 92.75 96 ASP A O 1
ATOM 777 N N . ASN A 1 97 ? 10.563 -9.439 -2.603 1.00 92.94 97 ASN A N 1
ATOM 778 C CA . ASN A 1 97 ? 10.842 -8.217 -3.331 1.00 92.94 97 ASN A CA 1
ATOM 779 C C . ASN A 1 97 ? 11.324 -8.503 -4.758 1.00 92.94 97 ASN A C 1
ATOM 781 O O . ASN A 1 97 ? 12.235 -9.290 -4.992 1.00 92.94 97 ASN A O 1
ATOM 785 N N . LEU A 1 98 ? 10.768 -7.764 -5.712 1.00 93.56 98 LEU A N 1
ATOM 786 C CA . LEU A 1 98 ? 11.181 -7.779 -7.107 1.00 93.56 98 LEU A CA 1
ATOM 787 C C . LEU A 1 98 ? 11.846 -6.447 -7.451 1.00 93.56 98 LEU A C 1
ATOM 789 O O . LEU A 1 98 ? 11.282 -5.380 -7.208 1.00 93.56 98 LEU A O 1
ATOM 793 N N . VAL A 1 99 ? 13.044 -6.514 -8.028 1.00 95.62 99 VAL A N 1
ATOM 794 C CA . VAL A 1 99 ? 13.756 -5.342 -8.549 1.00 95.62 99 VAL A CA 1
ATOM 795 C C . VAL A 1 99 ? 13.502 -5.251 -10.048 1.00 95.62 99 VAL A C 1
ATOM 797 O O . VAL A 1 99 ? 13.713 -6.221 -10.773 1.00 95.62 99 VAL A O 1
ATOM 800 N N . LEU A 1 100 ? 13.034 -4.089 -10.493 1.00 95.06 100 LEU A N 1
ATOM 801 C CA . LEU A 1 100 ? 12.786 -3.765 -11.894 1.00 95.06 100 LEU A CA 1
ATOM 802 C C . LEU A 1 100 ? 13.861 -2.810 -12.430 1.00 95.06 100 LEU A C 1
ATOM 804 O O . LEU A 1 100 ? 14.634 -2.222 -11.673 1.00 95.06 100 LEU A O 1
ATOM 8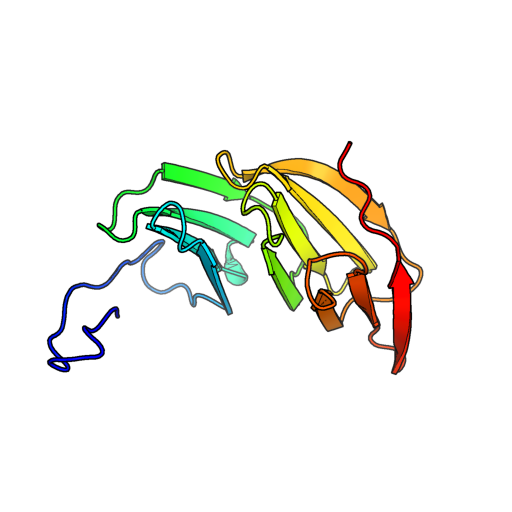08 N N . ASP A 1 101 ? 13.866 -2.600 -13.743 1.00 94.50 101 ASP A N 1
ATOM 809 C CA . ASP A 1 101 ? 14.854 -1.736 -14.403 1.00 94.50 101 ASP A CA 1
ATOM 810 C C . ASP A 1 101 ? 14.538 -0.234 -14.272 1.00 94.50 101 ASP A C 1
ATOM 812 O O . ASP A 1 101 ? 15.382 0.615 -14.559 1.00 94.50 101 ASP A O 1
ATOM 816 N N . CYS A 1 102 ? 13.326 0.122 -13.835 1.00 97.44 102 CYS A N 1
ATOM 817 C CA . CYS A 1 102 ? 12.882 1.507 -13.699 1.00 97.44 102 CYS A CA 1
ATOM 818 C C . CYS A 1 102 ? 11.993 1.703 -12.464 1.00 97.44 102 CYS A C 1
ATOM 820 O O . CYS A 1 102 ? 11.293 0.786 -12.028 1.00 97.44 102 CYS A O 1
ATOM 822 N N . GLY A 1 103 ? 12.009 2.924 -11.921 1.00 97.75 103 GLY A N 1
ATOM 823 C CA . GLY A 1 103 ? 11.211 3.307 -10.764 1.00 97.75 103 GLY A CA 1
ATOM 824 C C . GLY A 1 103 ? 9.720 3.111 -11.018 1.00 97.75 103 GLY A C 1
ATOM 825 O O . GLY A 1 103 ? 9.214 3.434 -12.093 1.00 97.75 103 GLY A O 1
ATOM 826 N N . ILE A 1 104 ? 9.003 2.619 -10.013 1.00 98.25 104 ILE A N 1
ATOM 827 C CA . ILE A 1 104 ? 7.565 2.372 -10.107 1.00 98.25 104 ILE A CA 1
ATOM 828 C C . ILE A 1 104 ? 6.823 3.668 -9.785 1.00 98.25 104 ILE A C 1
ATOM 830 O O . ILE A 1 104 ? 7.125 4.356 -8.806 1.00 98.25 104 ILE A O 1
ATOM 834 N N . SER A 1 105 ? 5.850 4.014 -10.624 1.00 97.31 105 SER A N 1
ATOM 835 C CA . SER A 1 105 ? 4.998 5.196 -10.471 1.00 97.31 105 SER A CA 1
ATOM 836 C C . SER A 1 105 ? 3.581 4.835 -10.025 1.00 97.31 105 SER A C 1
ATOM 838 O O . SER A 1 105 ? 2.955 5.591 -9.285 1.00 97.31 105 SER A O 1
ATOM 840 N N . SER A 1 106 ? 3.066 3.676 -10.442 1.00 97.19 106 SER A N 1
ATOM 841 C CA . SER A 1 106 ? 1.698 3.248 -10.144 1.00 97.19 106 SER A CA 1
ATOM 842 C C . SER A 1 106 ? 1.547 1.730 -10.175 1.00 97.19 106 SER A C 1
ATOM 844 O O . SER A 1 106 ? 2.273 1.031 -10.879 1.00 97.19 106 SER A O 1
ATOM 846 N N . LEU A 1 107 ? 0.588 1.231 -9.398 1.00 96.88 107 LEU A N 1
ATOM 847 C CA . LEU A 1 107 ? 0.185 -0.168 -9.359 1.00 96.88 107 LEU A CA 1
ATOM 848 C C . LEU A 1 107 ? -1.338 -0.264 -9.492 1.00 96.88 107 LEU A C 1
ATOM 850 O O . LEU A 1 107 ? -2.058 0.561 -8.924 1.00 96.88 107 LEU A O 1
ATOM 854 N N . ALA A 1 108 ? -1.823 -1.280 -10.203 1.00 94.88 108 ALA A N 1
ATOM 855 C CA . ALA A 1 108 ? -3.245 -1.601 -10.293 1.00 94.88 108 ALA A CA 1
ATOM 856 C C . ALA A 1 108 ? -3.462 -3.099 -10.541 1.00 94.88 108 ALA A C 1
ATOM 858 O O . ALA A 1 108 ? -2.653 -3.740 -11.205 1.00 94.88 108 ALA A O 1
ATOM 859 N N . PHE A 1 109 ? -4.579 -3.641 -10.062 1.00 91.25 109 PHE A N 1
ATOM 860 C CA . PHE A 1 109 ? -5.028 -4.983 -10.431 1.00 91.25 109 PHE A CA 1
ATOM 861 C C . PHE A 1 109 ? -6.034 -4.930 -11.582 1.00 91.25 109 PHE A C 1
ATOM 863 O O . PHE A 1 1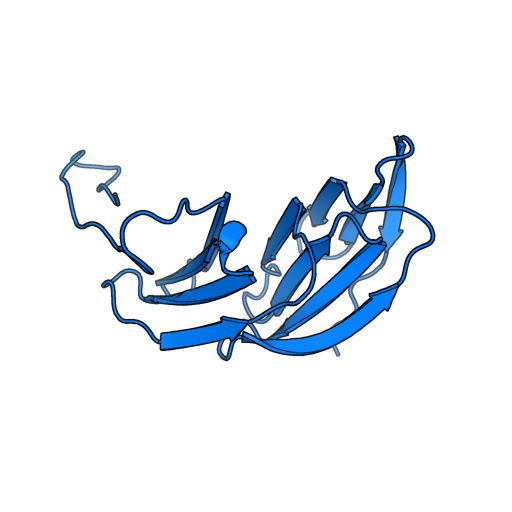09 ? -6.816 -3.982 -11.699 1.00 91.25 109 PHE A O 1
ATOM 870 N N . SER A 1 110 ? -6.043 -5.968 -12.419 1.00 86.75 110 SER A N 1
ATOM 871 C CA . SER A 1 110 ? -7.206 -6.271 -13.253 1.00 86.75 110 SER A CA 1
ATOM 872 C C . SER A 1 110 ? -8.399 -6.660 -12.380 1.00 86.75 110 SER A C 1
ATOM 874 O O . SER A 1 110 ? -8.240 -7.056 -11.229 1.00 86.75 110 SER A O 1
ATOM 876 N N . SER A 1 111 ? -9.603 -6.645 -12.952 1.00 79.12 111 SER A N 1
ATOM 877 C CA . SER A 1 111 ? -10.768 -7.280 -12.327 1.00 79.12 111 SER A CA 1
ATOM 878 C C . SER A 1 111 ? -10.442 -8.718 -11.898 1.00 79.12 111 SER A C 1
ATOM 880 O O . SER A 1 111 ? -9.894 -9.468 -12.712 1.00 79.12 111 SER A O 1
ATOM 882 N N . PHE A 1 112 ? -10.794 -9.092 -10.663 1.00 75.06 112 PHE A N 1
ATOM 883 C CA . PHE A 1 112 ? -10.510 -10.400 -10.052 1.00 75.06 112 PHE A CA 1
ATOM 884 C C . PHE A 1 112 ? -9.016 -10.702 -9.829 1.00 75.06 112 PHE A C 1
ATOM 886 O O . PHE A 1 112 ? -8.639 -11.868 -9.733 1.00 75.06 112 PHE A O 1
ATOM 893 N N . GLY A 1 113 ? -8.154 -9.680 -9.807 1.00 72.19 113 GLY A N 1
ATOM 894 C CA . GLY A 1 113 ? -6.755 -9.801 -9.387 1.00 72.19 113 GLY A CA 1
ATOM 895 C C . GLY A 1 113 ? -5.858 -10.621 -10.315 1.00 72.19 113 GLY A C 1
ATOM 896 O O . GLY A 1 113 ? -4.709 -10.882 -9.975 1.00 72.19 113 GLY A O 1
ATOM 897 N N . GLN A 1 114 ? -6.356 -11.027 -11.487 1.00 80.81 114 GLN A N 1
ATOM 898 C CA . GLN A 1 114 ? -5.651 -11.943 -12.387 1.00 80.81 114 GLN A CA 1
ATOM 899 C C . GLN A 1 114 ? -4.309 -11.388 -12.889 1.00 80.81 114 GLN A C 1
ATOM 901 O O . GLN A 1 114 ? -3.344 -12.138 -13.043 1.00 80.81 114 GLN A O 1
ATOM 906 N N . PHE A 1 115 ? -4.242 -10.080 -13.138 1.00 88.69 115 PHE A N 1
ATOM 907 C CA . PHE A 1 115 ? -3.035 -9.404 -13.593 1.00 88.69 115 PHE A CA 1
ATOM 908 C C . PHE A 1 115 ? -2.702 -8.214 -12.707 1.00 88.69 115 PHE A C 1
ATOM 910 O O . PHE A 1 115 ? -3.575 -7.427 -12.336 1.00 88.69 115 PHE A O 1
ATOM 917 N N . LEU A 1 116 ? -1.410 -8.060 -12.438 1.00 92.94 116 LEU A N 1
ATOM 918 C CA . LEU A 1 116 ? -0.827 -6.869 -11.848 1.00 92.94 116 LEU A CA 1
ATOM 919 C C . LEU A 1 116 ? -0.274 -5.979 -12.960 1.00 92.94 116 LEU A C 1
ATOM 921 O O . LEU A 1 116 ? 0.579 -6.394 -13.747 1.00 92.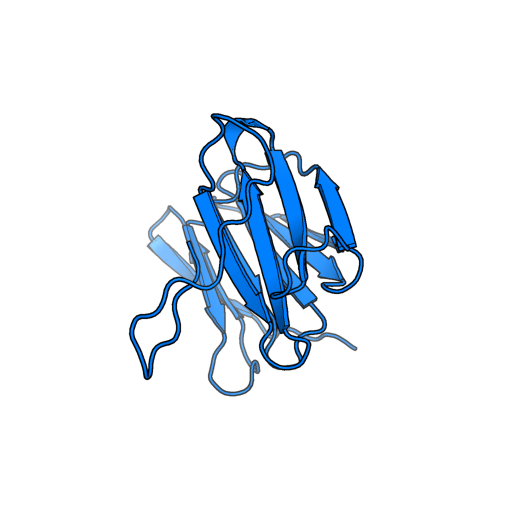94 116 LEU A O 1
ATOM 925 N N . PHE A 1 117 ? -0.739 -4.740 -12.985 1.00 95.44 117 PHE A N 1
ATOM 926 C CA . PHE A 1 117 ? -0.227 -3.676 -13.829 1.00 95.44 117 PHE A CA 1
ATOM 927 C C . PHE A 1 117 ? 0.769 -2.833 -13.037 1.00 95.44 117 PHE A C 1
ATOM 929 O O . PHE A 1 117 ? 0.441 -2.332 -11.958 1.00 95.44 117 PHE A O 1
ATOM 936 N N . VAL A 1 118 ? 1.970 -2.653 -13.587 1.00 97.38 118 VAL A N 1
ATOM 937 C CA . VAL A 1 118 ? 3.037 -1.843 -12.990 1.00 97.38 118 VAL A CA 1
ATOM 938 C C . VAL A 1 118 ? 3.410 -0.733 -13.960 1.00 97.38 118 VAL A C 1
ATOM 940 O O . VAL A 1 118 ? 4.035 -0.980 -14.989 1.00 97.38 118 VAL A O 1
ATOM 943 N N . GLY A 1 119 ? 3.004 0.493 -13.638 1.00 97.75 119 GLY A N 1
ATOM 944 C CA . GLY A 1 119 ? 3.420 1.679 -14.376 1.00 97.75 119 GLY A CA 1
ATOM 945 C C . GLY A 1 119 ? 4.809 2.117 -13.927 1.00 97.75 119 GLY A C 1
ATOM 946 O O . GLY A 1 119 ? 5.059 2.276 -12.728 1.00 97.75 119 GLY A O 1
ATOM 947 N N . LEU A 1 120 ? 5.703 2.328 -14.886 1.00 98.00 120 LEU A N 1
ATOM 948 C CA . LEU A 1 120 ? 7.079 2.753 -14.657 1.00 98.00 120 LEU A CA 1
ATOM 949 C C . LEU A 1 120 ? 7.243 4.253 -14.928 1.00 98.00 120 LEU A C 1
ATOM 951 O O . LEU A 1 120 ? 6.441 4.887 -15.615 1.00 98.00 120 LEU A O 1
ATOM 955 N N . GLN A 1 121 ? 8.280 4.861 -14.356 1.00 97.88 121 GLN A N 1
ATOM 956 C CA . GLN A 1 121 ? 8.555 6.295 -14.506 1.00 97.88 121 GLN A CA 1
ATOM 957 C C . GLN A 1 121 ? 9.025 6.683 -15.914 1.00 97.88 121 GLN A C 1
ATOM 959 O O . GLN A 1 121 ? 8.907 7.846 -16.291 1.00 97.88 121 GLN A O 1
ATOM 964 N N . ASN A 1 122 ? 9.524 5.727 -16.699 1.00 97.19 122 ASN A N 1
ATOM 965 C CA . ASN A 1 122 ? 9.900 5.932 -18.099 1.00 97.19 122 ASN A CA 1
ATOM 966 C C . ASN A 1 122 ? 8.696 5.915 -19.066 1.00 97.19 122 ASN A C 1
ATOM 968 O O . ASN A 1 122 ? 8.883 6.153 -20.256 1.00 97.19 122 ASN A O 1
ATOM 972 N N . GLY A 1 123 ? 7.481 5.665 -18.565 1.00 96.69 123 GLY A N 1
ATOM 973 C CA . GLY A 1 123 ? 6.253 5.602 -19.360 1.00 96.69 123 GLY A CA 1
ATOM 974 C C . GLY A 1 123 ? 5.835 4.191 -19.776 1.00 96.69 123 GLY A C 1
ATOM 975 O O . GLY A 1 123 ? 4.748 4.040 -20.334 1.00 96.69 123 GLY A O 1
ATOM 976 N N . ASP A 1 124 ? 6.639 3.169 -19.476 1.00 97.25 124 ASP A N 1
ATOM 977 C CA . ASP A 1 124 ? 6.288 1.784 -19.777 1.00 97.25 124 ASP A CA 1
ATOM 978 C C . ASP A 1 124 ? 5.246 1.233 -18.793 1.00 97.25 124 ASP A C 1
ATOM 980 O O . ASP A 1 124 ? 5.180 1.616 -17.620 1.00 97.25 124 ASP A O 1
ATOM 984 N N . LEU A 1 125 ? 4.447 0.282 -19.279 1.00 96.62 125 LEU A N 1
ATOM 985 C CA . LEU A 1 125 ? 3.500 -0.493 -18.486 1.00 96.62 125 LEU A CA 1
ATOM 986 C C . LEU A 1 125 ? 3.894 -1.967 -18.544 1.00 96.62 125 LEU A C 1
ATOM 988 O O . LEU A 1 125 ? 3.845 -2.582 -19.609 1.00 96.62 125 LEU A O 1
ATOM 992 N N . LEU A 1 126 ? 4.229 -2.546 -17.396 1.00 95.00 126 LEU A N 1
ATOM 993 C CA . LEU A 1 126 ? 4.406 -3.988 -17.278 1.00 95.00 126 LEU A CA 1
ATOM 994 C C . LEU A 1 126 ? 3.088 -4.645 -16.875 1.00 95.00 126 LEU A C 1
ATOM 996 O O . LEU A 1 126 ? 2.336 -4.110 -16.057 1.00 95.00 126 LEU A O 1
ATOM 1000 N N . VAL A 1 127 ? 2.836 -5.827 -17.431 1.00 92.81 127 VAL A N 1
ATOM 1001 C CA . VAL A 1 127 ? 1.702 -6.683 -17.073 1.00 92.81 127 VAL A CA 1
ATOM 1002 C C . VAL A 1 127 ? 2.263 -8.018 -16.610 1.00 92.81 127 VAL A C 1
ATOM 1004 O O . VAL A 1 127 ? 2.897 -8.728 -17.389 1.00 92.81 127 VAL A O 1
ATOM 1007 N N . GLY A 1 128 ? 2.060 -8.343 -15.338 1.00 84.19 128 GLY A N 1
ATOM 1008 C CA . GLY A 1 128 ? 2.485 -9.605 -14.738 1.00 84.19 128 GLY A CA 1
ATOM 1009 C C . GLY A 1 128 ? 1.297 -10.413 -14.231 1.00 84.19 128 GLY A C 1
ATOM 1010 O O . GLY A 1 128 ? 0.245 -9.856 -13.919 1.00 84.19 128 GLY A O 1
ATOM 1011 N N . VAL A 1 129 ? 1.466 -11.731 -14.120 1.00 70.38 129 VAL A N 1
ATOM 1012 C CA . VAL A 1 129 ? 0.541 -12.573 -13.349 1.00 70.38 129 VAL A CA 1
ATOM 1013 C C . VAL A 1 129 ? 1.002 -12.541 -11.901 1.00 70.38 129 VAL A C 1
ATOM 1015 O O . VAL A 1 129 ? 2.159 -12.845 -11.611 1.00 70.38 129 VAL A O 1
ATOM 1018 N N . PHE A 1 130 ? 0.104 -12.171 -10.998 1.00 65.69 130 PHE A N 1
ATOM 1019 C CA . PHE A 1 130 ? 0.369 -12.258 -9.572 1.00 65.69 130 PHE A CA 1
ATOM 1020 C C . PHE A 1 130 ? -0.039 -13.657 -9.101 1.00 65.69 130 PHE A C 1
ATOM 1022 O O . PHE A 1 130 ? -1.212 -13.929 -8.867 1.00 65.69 130 PHE A O 1
ATOM 1029 N N . LEU A 1 131 ? 0.923 -14.582 -9.063 1.00 52.03 131 LEU A N 1
ATOM 1030 C CA . LEU A 1 131 ? 0.714 -15.917 -8.507 1.00 52.03 131 LEU A CA 1
ATOM 1031 C C . LEU A 1 131 ? 1.087 -15.878 -7.028 1.00 52.03 131 LEU A C 1
ATOM 1033 O O . LEU A 1 131 ? 2.256 -15.996 -6.670 1.00 52.03 131 LEU A O 1
ATOM 1037 N N . THR A 1 132 ? 0.096 -15.710 -6.165 1.00 51.19 132 THR A N 1
ATOM 1038 C CA . THR A 1 132 ? 0.221 -16.168 -4.782 1.00 51.19 132 THR A CA 1
ATOM 1039 C C . THR A 1 132 ? -0.242 -17.613 -4.759 1.00 51.19 132 THR A C 1
ATOM 1041 O O . THR A 1 132 ? -1.387 -17.887 -5.115 1.00 51.19 132 THR A O 1
ATOM 1044 N N . ASN A 1 133 ? 0.682 -18.527 -4.453 1.00 42.56 133 ASN A N 1
ATOM 1045 C CA . ASN A 1 133 ? 0.369 -19.945 -4.254 1.00 42.56 133 ASN A CA 1
ATOM 1046 C C . ASN A 1 133 ? -0.674 -20.146 -3.152 1.00 42.56 133 ASN A C 1
ATOM 1048 O O . ASN A 1 133 ? -0.650 -19.360 -2.177 1.00 42.56 133 ASN A O 1
#

Radius of gyration: 15.18 Å; chains: 1; bounding box: 40×36×37 Å

InterPro domains:
  IPR015943 WD40/YVTN repeat-like-containing domain superfamily [G3DSA:2.130.10.10] (3-127)
  IPR036322 WD40-repeat-containing domain superfamily [SSF50978] (2-126)
  IPR046851 Neurobeachin, beta-propeller domain [PF20426] (2-127)
  IPR050865 BEACH Domain-Containing [PTHR13743] (1-127)

Sequence (133 aa):
MIHSLKSGEYLRSIYPKNNIPITNVRICPKFGYIVMFLEKDQSLFLYSINGDLLHKNFVTNKIQSMIISDDEEYLITGASDSVLQLFHLHSLTSIDNLVLDCGISSLAFSSFGQFLFVGLQNGDLLVGVFLTN

Foldseek 3Di:
DDADPVPRDDDDDAPPDPPFDFPDWDADPVQQWIWTAGQVQQKIWIAHVNHHTQEMDHDDFRFQEWDAAPVRQWIWTFGQQQKIWIAGRRHRHTDDIDGDPFGFNYWDADVNRQWIWTQGPVGDIDIDGDDDD

Organism: Anaeramoeba ignava (NCBI:txid1746090)

Secondary structure (DSSP, 8-state):
-EE-TTT--EEE---SSTT----EEEEETTTTEEEEEEGGGTEEEEEETTS-EEEEEE-SS-EEEEEE-TTSSEEEEEETTSEEEEEETTTTEEEEEEE-SS-EEEEEEPGGG-EEEEEETTS-EEEEE----